Protein AF-A0A920U9P6-F1 (afdb_monomer)

Secondary structure (DSSP, 8-state):
-HHHH-SSPPPP-----HHHHHHHHH--------SS-TTTTTSTT----HHHHHHHHHHHHHHHHHHS-TT----S------PPPTT-S------

Solvent-accessible surface area (backbone atoms only — not comparable to full-atom values): 6736 Å² total; per-residue (Å²): 114,73,83,80,64,69,74,81,82,83,75,93,69,100,69,92,58,68,50,60,54,38,37,75,74,67,70,40,95,63,83,90,85,77,63,63,56,80,88,42,62,97,43,91,84,60,70,67,59,71,67,41,52,53,52,42,49,51,54,53,49,52,51,52,62,72,67,54,66,95,76,73,70,82,74,84,83,72,85,82,82,76,76,75,63,96,81,77,68,83,90,77,82,82,132

Sequence (95 aa):
MVDLVGCGAPGPVGFGTEGGLYSDRLGVPSVIVGPGDIADAHRPNETVAPDQLEQCGDVLRRTITASVPTTARPRAGSPQSTIPAKGDLPHEYHY

Radius of gyration: 19.25 Å; Cα contacts (8 Å, |Δi|>4): 31; chains: 1; bounding box: 44×49×36 Å

Structure (mmCIF, N/CA/C/O backbone):
data_AF-A0A920U9P6-F1
#
_entry.id   AF-A0A920U9P6-F1
#
loop_
_atom_site.group_PDB
_atom_site.id
_atom_site.type_symbol
_atom_site.label_atom_id
_atom_site.label_alt_id
_atom_site.label_comp_id
_atom_site.label_asym_id
_atom_site.label_entity_id
_atom_site.label_seq_id
_atom_site.pdbx_PDB_ins_code
_atom_site.Cartn_x
_atom_site.Cartn_y
_atom_site.Cartn_z
_atom_site.occupancy
_atom_site.B_iso_or_equiv
_atom_site.auth_seq_id
_atom_site.auth_comp_id
_atom_site.auth_asym_id
_atom_site.auth_atom_id
_atom_site.pdbx_PDB_model_num
ATOM 1 N N . MET A 1 1 ? -11.172 -6.444 12.273 1.00 46.78 1 MET A N 1
ATOM 2 C CA . MET A 1 1 ? -9.887 -6.507 11.536 1.00 46.78 1 MET A CA 1
ATOM 3 C C . MET A 1 1 ? -9.803 -7.714 10.602 1.00 46.78 1 MET A C 1
ATOM 5 O O . MET A 1 1 ? -9.346 -7.544 9.485 1.00 46.78 1 MET A O 1
ATOM 9 N N . VAL A 1 2 ? -10.304 -8.893 11.003 1.00 44.19 2 VAL A N 1
ATOM 10 C CA . VAL A 1 2 ? -10.363 -10.117 10.163 1.00 44.19 2 VAL A CA 1
ATOM 11 C C . VAL A 1 2 ? -11.139 -9.925 8.843 1.00 44.19 2 VAL A C 1
ATOM 13 O O . VAL A 1 2 ? -10.863 -10.598 7.859 1.00 44.19 2 VAL A O 1
ATOM 16 N N . ASP A 1 3 ? -12.059 -8.960 8.811 1.00 55.97 3 ASP A N 1
ATOM 17 C CA . ASP A 1 3 ? -12.886 -8.610 7.646 1.00 55.97 3 ASP A CA 1
ATOM 18 C C . ASP A 1 3 ? -12.116 -7.905 6.505 1.00 55.97 3 ASP A C 1
ATOM 20 O O . ASP A 1 3 ? -12.499 -7.993 5.346 1.00 55.97 3 ASP A O 1
ATOM 24 N N . LEU A 1 4 ? -10.988 -7.245 6.805 1.00 58.66 4 LEU A N 1
ATOM 25 C CA . LEU A 1 4 ? -10.172 -6.546 5.795 1.00 58.66 4 LEU A CA 1
ATOM 26 C C . LEU A 1 4 ? -9.155 -7.460 5.104 1.00 58.66 4 LEU A C 1
ATOM 28 O O . LEU A 1 4 ? -8.836 -7.246 3.940 1.00 58.66 4 LEU A O 1
ATOM 32 N N . VAL A 1 5 ? -8.624 -8.449 5.826 1.00 57.38 5 VAL A N 1
ATOM 33 C CA . VAL A 1 5 ? -7.479 -9.256 5.365 1.00 57.38 5 VAL A CA 1
ATOM 34 C C . VAL A 1 5 ? -7.926 -10.546 4.675 1.00 57.38 5 VAL A C 1
ATOM 36 O O . VAL A 1 5 ? -7.118 -11.170 4.006 1.00 57.38 5 VAL A O 1
ATOM 39 N N . GLY A 1 6 ? -9.209 -10.920 4.774 1.00 51.16 6 GLY A N 1
ATOM 40 C CA . GLY A 1 6 ? -9.786 -12.008 3.983 1.00 51.16 6 GLY A CA 1
ATOM 41 C C . GLY A 1 6 ? -8.964 -13.297 4.053 1.00 51.16 6 GLY A C 1
ATOM 42 O O . GLY A 1 6 ? -8.346 -13.673 3.069 1.00 51.16 6 GLY A O 1
ATOM 43 N N . CYS A 1 7 ? -9.036 -13.976 5.203 1.00 42.31 7 CYS A N 1
ATOM 44 C CA . CYS A 1 7 ? -8.420 -15.267 5.553 1.00 42.31 7 CYS A CA 1
ATOM 45 C C . CYS A 1 7 ? -6.957 -15.241 6.056 1.00 42.31 7 CYS A C 1
ATOM 47 O O . CYS A 1 7 ? -6.069 -14.630 5.476 1.00 42.31 7 CYS A O 1
ATOM 49 N N . GLY A 1 8 ? -6.725 -15.962 7.163 1.00 59.16 8 GLY A N 1
ATOM 50 C CA . GLY A 1 8 ? -5.419 -16.112 7.816 1.00 59.16 8 GLY A CA 1
ATOM 51 C C . GLY A 1 8 ? -5.097 -15.031 8.854 1.00 59.16 8 GLY A C 1
ATOM 52 O O . GLY A 1 8 ? -5.500 -13.876 8.733 1.00 59.16 8 GLY A O 1
ATOM 53 N N . ALA A 1 9 ? -4.369 -15.415 9.907 1.00 59.84 9 ALA A N 1
ATOM 54 C CA . ALA A 1 9 ? -3.716 -14.447 10.782 1.00 59.84 9 ALA A CA 1
ATOM 55 C C . ALA A 1 9 ? -2.476 -13.914 10.042 1.00 59.84 9 ALA A C 1
ATOM 57 O O . ALA A 1 9 ? -1.645 -14.730 9.633 1.00 59.84 9 ALA A O 1
ATOM 58 N N . PRO A 1 10 ? -2.334 -12.594 9.837 1.00 65.56 10 PRO A N 1
ATOM 59 C CA . PRO A 1 10 ? -1.141 -12.056 9.203 1.00 65.56 10 PRO A CA 1
ATOM 60 C C . PRO A 1 10 ? 0.084 -12.368 10.071 1.00 65.56 10 PRO A C 1
ATOM 62 O O . PRO A 1 10 ? 0.065 -12.172 11.288 1.00 65.56 10 PRO A O 1
ATOM 65 N N . GLY A 1 11 ? 1.142 -12.886 9.448 1.00 65.69 11 GLY A N 1
ATOM 66 C CA . GLY A 1 11 ? 2.436 -13.046 10.105 1.00 65.69 11 GLY A CA 1
ATOM 67 C C . GLY A 1 11 ? 3.107 -11.686 10.333 1.00 65.69 11 GLY A C 1
ATOM 68 O O . GLY A 1 11 ? 2.837 -10.741 9.587 1.00 65.69 11 GLY A O 1
ATOM 69 N N . PRO A 1 12 ? 3.980 -11.555 11.346 1.00 70.38 12 PRO A N 1
ATOM 70 C CA . PRO A 1 12 ? 4.757 -10.340 11.529 1.00 70.38 12 PRO A CA 1
ATOM 71 C C . PRO A 1 12 ? 5.733 -10.164 10.362 1.00 70.38 12 PRO A C 1
ATOM 73 O O 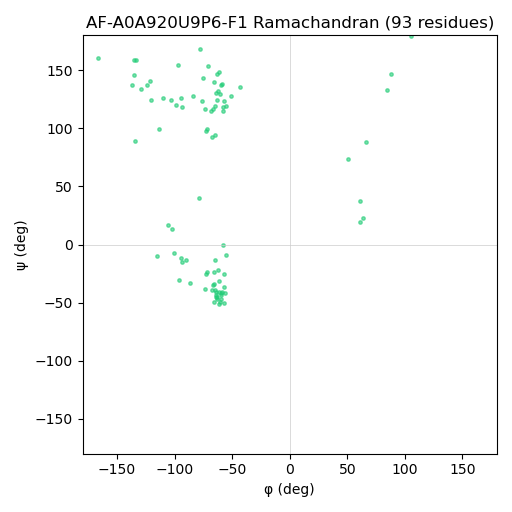. PRO A 1 12 ? 6.365 -11.119 9.909 1.00 70.38 12 PRO A O 1
ATOM 76 N N . VAL A 1 13 ? 5.883 -8.926 9.908 1.00 70.50 13 VAL A N 1
ATOM 77 C CA . VAL A 1 13 ? 6.862 -8.535 8.893 1.00 70.50 13 VAL A CA 1
ATOM 78 C C . VAL A 1 13 ? 7.742 -7.425 9.458 1.00 70.50 13 VAL A C 1
ATOM 80 O O . VAL A 1 13 ? 7.255 -6.526 10.139 1.00 70.50 13 VAL A O 1
ATOM 83 N N . GLY A 1 14 ? 9.051 -7.497 9.213 1.00 75.31 14 GLY A N 1
ATOM 84 C CA . GLY A 1 14 ? 10.049 -6.567 9.754 1.00 75.31 14 GLY A CA 1
ATOM 85 C C . GLY A 1 14 ? 10.123 -5.228 9.015 1.00 75.31 14 GLY A C 1
ATOM 86 O O . GLY A 1 14 ? 11.222 -4.737 8.776 1.00 75.31 14 GLY A O 1
ATOM 87 N N . PHE A 1 15 ? 8.985 -4.660 8.614 1.00 78.50 15 PHE A N 1
ATOM 88 C CA . PHE A 1 15 ? 8.931 -3.364 7.939 1.00 78.50 15 PHE A CA 1
ATOM 89 C C . PHE A 1 15 ? 8.579 -2.277 8.954 1.00 78.50 15 PHE A C 1
ATOM 91 O O . PHE A 1 15 ? 7.534 -2.331 9.603 1.00 78.50 15 PHE A O 1
ATOM 98 N N . GLY A 1 16 ? 9.465 -1.292 9.113 1.00 82.44 16 GLY A N 1
ATOM 99 C CA . GLY A 1 16 ? 9.199 -0.130 9.956 1.00 82.44 16 GLY A CA 1
ATOM 100 C C . GLY A 1 16 ? 8.110 0.731 9.322 1.00 82.44 16 GLY A C 1
ATOM 101 O O . GLY A 1 16 ? 8.316 1.276 8.243 1.00 82.44 16 GLY A O 1
ATOM 102 N N . THR A 1 17 ? 6.954 0.841 9.978 1.00 88.62 17 THR A N 1
ATOM 103 C CA . THR A 1 17 ? 5.868 1.738 9.563 1.00 88.62 17 THR A CA 1
ATOM 104 C C . THR A 1 17 ? 5.345 2.523 10.760 1.00 88.62 17 THR A C 1
ATOM 106 O O . THR A 1 17 ? 5.447 2.080 11.906 1.00 88.62 17 THR A O 1
ATOM 109 N N . GLU A 1 18 ? 4.694 3.651 10.491 1.00 91.62 18 GLU A N 1
ATOM 110 C CA . GLU A 1 18 ? 4.031 4.469 11.516 1.00 91.62 18 GLU A CA 1
ATOM 111 C C . GLU A 1 18 ? 2.840 3.750 12.186 1.00 91.62 18 GLU A C 1
ATOM 113 O O . GLU A 1 18 ? 2.368 4.173 13.240 1.00 91.62 18 GLU A O 1
ATOM 118 N N . GLY A 1 19 ? 2.364 2.627 11.626 1.00 88.62 19 GLY A N 1
ATOM 119 C CA . GLY A 1 19 ? 1.232 1.868 12.168 1.00 88.62 19 GLY A CA 1
ATOM 120 C C . GLY A 1 19 ? 1.474 1.328 13.583 1.00 88.62 19 GLY A C 1
ATOM 121 O O . GLY A 1 19 ? 0.539 1.271 14.387 1.00 88.62 19 GLY A O 1
ATOM 122 N N . GLY A 1 20 ? 2.729 0.998 13.914 1.00 86.69 20 GLY A N 1
ATOM 123 C CA . GLY A 1 20 ? 3.118 0.640 15.281 1.00 86.69 20 GLY A CA 1
ATOM 124 C C . GLY A 1 20 ? 2.937 1.815 16.243 1.00 86.69 20 GLY A C 1
ATOM 125 O O . GLY A 1 20 ? 2.301 1.673 17.283 1.00 86.69 20 GLY A O 1
ATOM 126 N N . LEU A 1 21 ? 3.378 3.013 15.846 1.00 90.75 21 LEU A N 1
ATOM 127 C CA . LEU A 1 21 ? 3.222 4.229 16.647 1.00 90.75 21 LEU A CA 1
ATOM 128 C C . LEU A 1 21 ? 1.752 4.607 16.853 1.00 90.75 21 LEU A C 1
ATOM 130 O O . LEU A 1 21 ? 1.379 4.988 17.960 1.00 90.75 21 LEU A O 1
ATOM 134 N N . TYR A 1 22 ? 0.900 4.480 15.834 1.00 91.31 22 TYR A N 1
ATOM 135 C CA . TYR A 1 22 ? -0.537 4.752 15.975 1.00 91.31 22 TYR A CA 1
ATOM 136 C C . TYR A 1 22 ? -1.224 3.774 16.929 1.00 91.31 22 TYR A C 1
ATOM 138 O O . TYR A 1 22 ? -2.057 4.181 17.743 1.00 91.31 22 TYR A O 1
ATOM 146 N N . SER A 1 23 ? -0.836 2.501 16.872 1.00 88.69 23 SER A N 1
ATOM 147 C CA . SER A 1 23 ? -1.349 1.480 17.784 1.00 88.69 23 SER A CA 1
ATOM 148 C C . SER A 1 23 ? -0.900 1.765 19.221 1.00 88.69 23 SER A C 1
ATOM 150 O O . SER A 1 23 ? -1.736 1.851 20.118 1.00 88.69 23 SER A O 1
ATOM 152 N N . ASP A 1 24 ? 0.395 2.014 19.426 1.00 90.62 24 ASP A N 1
ATOM 153 C CA . ASP A 1 24 ? 0.992 2.171 20.756 1.00 90.62 24 ASP A CA 1
ATOM 154 C C . ASP A 1 24 ? 0.640 3.505 21.428 1.00 90.62 24 ASP A C 1
ATOM 156 O O . ASP A 1 24 ? 0.450 3.566 22.643 1.00 90.62 24 ASP A O 1
ATOM 160 N N . ARG A 1 25 ? 0.590 4.602 20.662 1.00 94.69 25 ARG A N 1
AT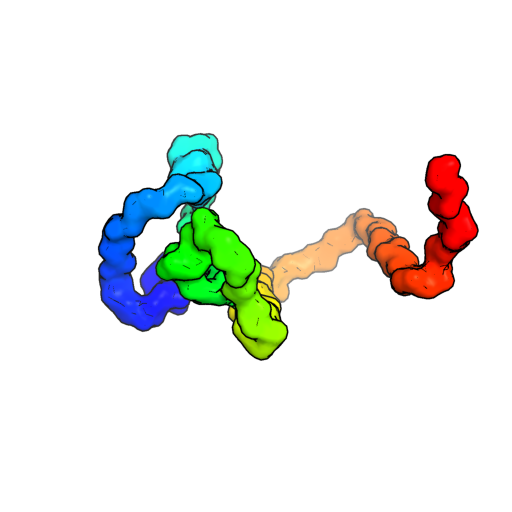OM 161 C CA . ARG A 1 25 ? 0.424 5.962 21.206 1.00 94.69 25 ARG A CA 1
ATOM 162 C C . ARG A 1 25 ? -1.013 6.449 21.196 1.00 94.69 25 ARG A C 1
ATOM 164 O O . ARG A 1 25 ? -1.367 7.259 22.048 1.00 94.69 25 ARG A O 1
ATOM 171 N N . LEU A 1 26 ? -1.814 6.003 20.230 1.00 94.19 26 LEU A N 1
ATOM 172 C CA . LEU A 1 26 ? -3.178 6.497 20.029 1.00 94.19 26 LEU A CA 1
ATOM 173 C C . LEU A 1 26 ? -4.239 5.414 20.257 1.00 94.19 26 LEU A C 1
ATOM 175 O O . LEU A 1 26 ? -5.423 5.739 20.295 1.00 94.19 26 LEU A O 1
ATOM 179 N N . GLY A 1 27 ? -3.846 4.142 20.408 1.00 91.81 27 GLY A N 1
ATOM 180 C CA . GLY A 1 27 ? -4.789 3.030 20.547 1.00 91.81 27 GLY A CA 1
ATOM 181 C C . GLY A 1 27 ? -5.660 2.830 19.304 1.00 91.81 27 GLY A C 1
ATOM 182 O O . GLY A 1 27 ? -6.759 2.285 19.407 1.00 91.81 27 GLY A O 1
ATOM 183 N N . VAL A 1 28 ? -5.207 3.306 18.139 1.00 88.81 28 VAL A N 1
ATOM 184 C CA . VAL A 1 28 ? -5.977 3.269 16.892 1.00 88.81 28 VAL A CA 1
ATOM 185 C C . VAL A 1 28 ? -5.611 2.008 16.107 1.00 88.81 28 VAL A C 1
ATOM 187 O O . VAL A 1 28 ? -4.456 1.877 15.687 1.00 88.81 28 VAL A O 1
ATOM 190 N N . PRO A 1 29 ? -6.570 1.096 15.843 1.00 85.25 29 PRO A N 1
ATOM 191 C CA . PRO A 1 29 ? -6.340 -0.037 14.956 1.00 85.25 29 PRO A CA 1
ATOM 192 C C . PRO A 1 29 ? -5.915 0.457 13.575 1.00 85.25 29 PRO A C 1
ATOM 194 O O . PRO A 1 29 ? -6.663 1.172 12.909 1.00 85.25 29 PRO A O 1
ATOM 197 N N . SER A 1 30 ? -4.711 0.082 13.158 1.00 86.56 30 SER A N 1
ATOM 198 C CA . SER A 1 30 ? -4.079 0.626 11.959 1.00 86.56 30 SER A CA 1
ATOM 199 C C . SER A 1 30 ? -3.756 -0.480 10.962 1.00 86.56 30 SER A C 1
ATOM 201 O O . SER A 1 30 ? -3.337 -1.573 11.338 1.00 86.56 30 SER A O 1
ATOM 203 N N . VAL A 1 31 ? -3.953 -0.187 9.680 1.00 87.00 31 VAL A N 1
ATOM 204 C CA . VAL A 1 31 ? -3.538 -1.035 8.561 1.00 87.00 31 VAL A CA 1
ATOM 205 C C . VAL A 1 31 ? -2.760 -0.156 7.591 1.00 87.00 31 VAL A C 1
ATOM 207 O O . VAL A 1 31 ? -3.207 0.942 7.266 1.00 87.00 31 VAL A O 1
ATOM 210 N N . ILE A 1 32 ? -1.613 -0.649 7.128 1.00 87.88 32 ILE A N 1
ATOM 211 C CA . ILE A 1 32 ? -0.851 -0.035 6.042 1.00 87.88 32 ILE A CA 1
ATOM 212 C C . ILE A 1 32 ? -1.105 -0.853 4.778 1.00 87.88 32 ILE A C 1
ATOM 214 O O . ILE A 1 32 ? -0.897 -2.065 4.774 1.00 87.88 32 ILE A O 1
ATOM 218 N N . VAL A 1 33 ? -1.571 -0.188 3.724 1.00 89.19 33 VAL A N 1
ATOM 219 C CA . VAL A 1 33 ? -1.741 -0.764 2.385 1.00 89.19 33 VAL A CA 1
ATOM 220 C C . VAL A 1 33 ? -1.212 0.213 1.347 1.00 89.19 33 VAL A C 1
ATOM 222 O O . VAL A 1 33 ? -1.333 1.426 1.510 1.00 89.19 33 VAL A O 1
ATOM 225 N N . GLY A 1 34 ? -0.647 -0.323 0.273 1.00 91.44 34 GLY A N 1
ATOM 226 C CA . GLY A 1 34 ? -0.163 0.442 -0.866 1.00 91.44 34 GLY A CA 1
ATOM 227 C C . GLY A 1 34 ? 0.121 -0.491 -2.044 1.00 91.44 34 GLY A C 1
ATOM 228 O O . GLY A 1 34 ? 0.230 -1.703 -1.838 1.00 91.44 34 GLY A O 1
ATOM 229 N N . PRO A 1 35 ? 0.193 0.040 -3.271 1.00 95.31 35 PRO A N 1
ATOM 230 C CA . PRO A 1 35 ? 0.564 -0.734 -4.445 1.00 95.31 35 PRO A CA 1
ATOM 231 C C . PRO A 1 35 ? 2.082 -0.949 -4.504 1.00 95.31 35 PRO A C 1
ATOM 233 O O . PRO A 1 35 ? 2.838 -0.277 -3.806 1.00 95.31 35 PRO A O 1
ATOM 236 N N . GLY A 1 36 ? 2.516 -1.845 -5.389 1.00 93.44 36 GLY A N 1
ATOM 237 C CA . GLY A 1 36 ? 3.929 -2.153 -5.616 1.00 93.44 36 GLY A CA 1
ATOM 238 C C . GLY A 1 36 ? 4.361 -3.489 -5.013 1.00 93.44 36 GLY A C 1
ATOM 239 O O . GLY A 1 36 ? 3.562 -4.215 -4.419 1.00 93.44 36 GLY A O 1
ATOM 240 N N . ASP A 1 37 ? 5.634 -3.821 -5.212 1.00 92.69 37 ASP A N 1
ATOM 241 C CA . ASP A 1 37 ? 6.272 -5.007 -4.646 1.00 92.69 37 ASP A CA 1
ATOM 242 C C . ASP A 1 37 ? 7.280 -4.573 -3.581 1.00 92.69 37 ASP A C 1
ATOM 244 O O . ASP A 1 37 ? 8.187 -3.785 -3.841 1.00 92.69 37 ASP A O 1
ATOM 248 N N . ILE A 1 38 ? 7.148 -5.120 -2.373 1.00 90.62 38 ILE A N 1
ATOM 249 C CA . ILE A 1 38 ? 8.076 -4.840 -1.276 1.00 90.62 38 ILE A CA 1
ATOM 250 C C . ILE A 1 38 ? 9.506 -5.296 -1.593 1.00 90.62 38 ILE A C 1
ATOM 252 O O . ILE A 1 38 ? 10.459 -4.783 -1.012 1.00 90.62 38 ILE A O 1
ATOM 256 N N . ALA A 1 39 ? 9.673 -6.241 -2.522 1.00 91.56 39 ALA A N 1
ATOM 257 C CA . ALA A 1 39 ? 10.977 -6.634 -3.024 1.00 91.56 39 ALA A CA 1
ATOM 258 C C . ALA A 1 39 ? 11.674 -5.503 -3.796 1.00 91.56 39 ALA A C 1
ATOM 260 O O . ALA A 1 39 ? 12.899 -5.534 -3.880 1.00 91.56 39 ALA A O 1
ATOM 261 N N . ASP A 1 40 ? 10.940 -4.530 -4.341 1.00 94.38 40 ASP A N 1
ATOM 262 C CA . ASP A 1 40 ? 11.494 -3.382 -5.072 1.00 94.38 40 ASP A CA 1
ATOM 263 C C . ASP A 1 40 ? 11.791 -2.170 -4.169 1.00 94.38 40 ASP A C 1
ATOM 265 O O . ASP A 1 40 ? 12.527 -1.263 -4.552 1.00 94.38 40 ASP A O 1
ATOM 269 N N . ALA A 1 41 ? 11.284 -2.170 -2.934 1.00 91.56 41 ALA A N 1
ATOM 270 C CA . ALA A 1 41 ? 11.459 -1.056 -2.007 1.00 91.56 41 ALA A CA 1
ATOM 271 C C . ALA A 1 41 ? 12.944 -0.771 -1.702 1.00 91.56 41 ALA A C 1
ATOM 273 O O . ALA A 1 41 ? 13.735 -1.687 -1.443 1.00 91.56 41 ALA A O 1
ATOM 274 N N . HIS A 1 42 ? 13.315 0.515 -1.685 1.00 91.69 42 HIS A N 1
ATOM 275 C CA . HIS A 1 42 ? 14.682 1.007 -1.448 1.00 91.69 42 HIS A CA 1
ATOM 276 C C . HIS A 1 42 ? 15.725 0.530 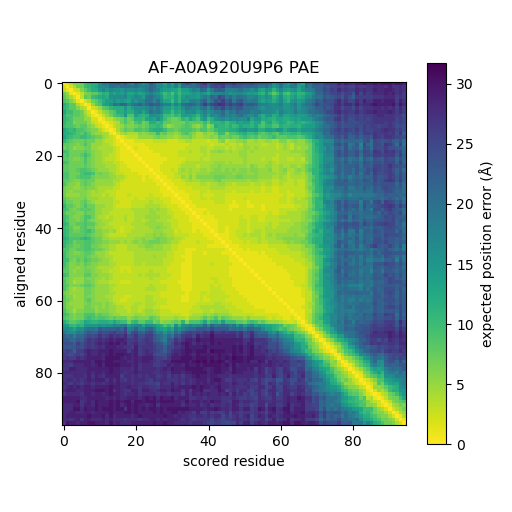-2.474 1.00 91.69 42 HIS A C 1
ATOM 278 O O . HIS A 1 42 ? 16.932 0.568 -2.200 1.00 91.69 42 HIS A O 1
ATOM 284 N N . ARG A 1 43 ? 15.297 0.082 -3.659 1.00 94.62 43 ARG A N 1
ATOM 285 C CA . ARG A 1 43 ? 16.202 -0.253 -4.764 1.00 94.62 43 ARG A CA 1
ATOM 286 C C . ARG A 1 43 ? 16.316 0.905 -5.761 1.00 94.62 43 ARG A C 1
ATOM 288 O O . ARG A 1 43 ? 15.412 1.732 -5.872 1.00 94.62 43 ARG A O 1
ATOM 295 N N . PRO A 1 44 ? 17.431 1.004 -6.510 1.00 96.31 44 PRO A N 1
ATOM 296 C CA . PRO A 1 44 ? 17.509 1.926 -7.636 1.00 96.31 44 PRO A CA 1
ATOM 297 C C . PRO A 1 44 ? 16.416 1.617 -8.661 1.00 96.31 44 PRO A C 1
ATOM 299 O O . PRO A 1 44 ? 16.221 0.456 -9.009 1.00 96.31 44 PRO A O 1
ATOM 302 N N . ASN A 1 45 ? 15.784 2.662 -9.198 1.00 94.75 45 ASN A N 1
ATOM 303 C CA . ASN A 1 45 ? 14.654 2.552 -10.126 1.00 94.75 45 ASN A CA 1
ATOM 304 C C . ASN A 1 45 ? 13.430 1.845 -9.523 1.00 94.75 45 ASN A C 1
ATOM 306 O O . ASN A 1 45 ? 12.758 1.110 -10.236 1.00 94.75 45 ASN A O 1
ATOM 310 N N . GLU A 1 46 ? 13.142 2.078 -8.241 1.00 96.81 46 GLU A N 1
ATOM 311 C CA . GLU A 1 46 ? 11.878 1.669 -7.622 1.00 96.81 46 GLU A CA 1
ATOM 312 C C . GLU A 1 46 ? 10.690 2.153 -8.471 1.00 96.81 46 GLU A C 1
ATOM 314 O O . GLU A 1 46 ? 10.612 3.332 -8.844 1.00 96.81 46 GLU A O 1
ATOM 319 N N . THR A 1 47 ? 9.783 1.238 -8.813 1.00 96.31 47 THR A N 1
ATOM 320 C CA . THR A 1 47 ? 8.644 1.532 -9.688 1.00 96.31 47 THR A CA 1
ATOM 321 C C . THR A 1 47 ? 7.335 0.948 -9.182 1.00 96.31 47 THR A C 1
ATOM 323 O O . THR A 1 47 ? 7.272 -0.016 -8.425 1.00 96.31 47 THR A O 1
ATOM 326 N N . VAL A 1 48 ? 6.249 1.537 -9.667 1.00 97.12 48 VAL A N 1
ATOM 327 C CA . VAL A 1 48 ? 4.899 1.007 -9.527 1.00 97.12 48 VAL A CA 1
ATOM 328 C C . VAL A 1 48 ? 4.189 1.167 -10.861 1.00 97.12 48 VAL A C 1
ATOM 330 O O . VAL A 1 48 ? 4.328 2.199 -11.526 1.00 97.12 48 VAL A O 1
ATOM 333 N N . ALA A 1 49 ? 3.454 0.141 -11.282 1.00 97.50 49 ALA A N 1
ATOM 334 C CA . ALA A 1 49 ? 2.736 0.205 -12.543 1.00 97.50 49 ALA A CA 1
ATOM 335 C C . ALA A 1 49 ? 1.476 1.095 -12.405 1.00 97.50 49 ALA A C 1
ATOM 337 O O . ALA A 1 49 ? 0.836 1.096 -11.346 1.00 97.50 49 ALA A O 1
ATOM 338 N N . PRO A 1 50 ? 1.099 1.879 -13.437 1.00 97.81 50 PRO A N 1
ATOM 339 C CA . PRO A 1 50 ? -0.049 2.787 -13.351 1.00 97.81 50 PRO A CA 1
ATOM 340 C C . PRO A 1 50 ? -1.373 2.101 -12.983 1.00 97.81 50 PRO A C 1
ATOM 342 O O . PRO A 1 50 ? -2.159 2.641 -12.211 1.00 97.81 50 PRO A O 1
ATOM 345 N N . ASP A 1 51 ? -1.598 0.886 -13.470 1.00 98.00 51 ASP A N 1
ATOM 346 C CA . ASP A 1 51 ? -2.764 0.060 -13.153 1.00 98.00 51 ASP A CA 1
ATOM 347 C C . ASP A 1 51 ? -2.803 -0.370 -11.676 1.00 98.00 51 ASP A C 1
ATOM 349 O O . ASP A 1 51 ? -3.876 -0.419 -11.073 1.00 98.00 51 ASP A O 1
ATOM 353 N N . GLN A 1 52 ? -1.650 -0.608 -11.043 1.00 97.12 52 GLN A N 1
ATOM 354 C CA . GLN A 1 52 ? -1.592 -0.873 -9.600 1.00 97.12 52 GLN A CA 1
ATOM 355 C C . GLN A 1 52 ? -2.002 0.358 -8.779 1.00 97.12 52 GLN A C 1
ATOM 357 O O . GLN A 1 52 ? -2.647 0.216 -7.736 1.00 97.12 52 GLN A O 1
ATOM 362 N N . LEU A 1 53 ? -1.671 1.570 -9.241 1.00 97.12 53 LEU A N 1
ATOM 363 C CA . LEU 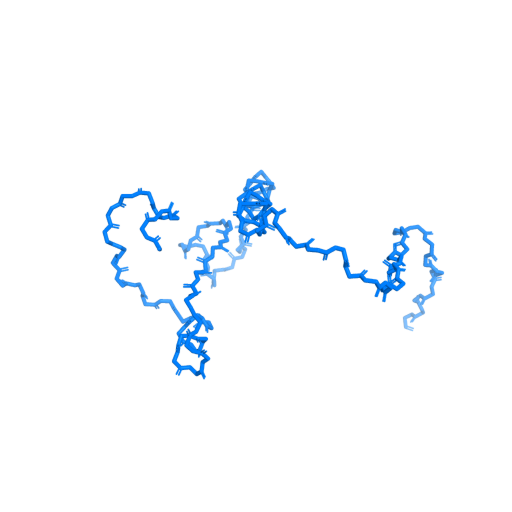A 1 53 ? -2.127 2.809 -8.600 1.00 97.12 53 LEU A CA 1
ATOM 364 C C . LEU A 1 53 ? -3.652 2.946 -8.680 1.00 97.12 53 LEU A C 1
ATOM 366 O O . LEU A 1 53 ? -4.288 3.293 -7.682 1.00 97.12 53 LEU A O 1
ATOM 370 N N . GLU A 1 54 ? -4.241 2.645 -9.838 1.00 97.44 54 GLU A N 1
ATOM 371 C CA . GLU A 1 54 ? -5.695 2.659 -10.031 1.00 97.44 54 GLU A CA 1
ATOM 372 C C . GLU A 1 54 ? -6.391 1.666 -9.091 1.00 97.44 54 GLU A C 1
ATOM 374 O O . GLU A 1 54 ? -7.287 2.055 -8.335 1.00 97.44 54 GLU A O 1
ATOM 379 N N . GLN A 1 55 ? -5.902 0.422 -9.046 1.00 95.44 55 GLN A N 1
ATOM 380 C CA . GLN A 1 55 ? -6.410 -0.625 -8.155 1.00 95.44 55 GLN A CA 1
ATOM 381 C C . GLN A 1 55 ? -6.297 -0.236 -6.677 1.00 95.44 55 GLN A C 1
ATOM 383 O O . GLN A 1 55 ? -7.244 -0.418 -5.907 1.00 95.44 55 GLN A O 1
ATOM 388 N N . CYS A 1 56 ? -5.164 0.340 -6.262 1.00 95.88 56 CYS A N 1
ATOM 389 C CA . CYS A 1 56 ? -5.008 0.834 -4.897 1.00 95.88 56 CYS A CA 1
ATOM 390 C C . CYS A 1 56 ? -6.020 1.945 -4.589 1.00 95.88 56 CYS A C 1
ATOM 392 O O . CYS A 1 56 ? -6.616 1.961 -3.509 1.00 95.88 56 CYS A O 1
ATOM 394 N N . GLY A 1 57 ? -6.252 2.855 -5.538 1.00 95.50 57 GLY A N 1
ATOM 395 C CA . GLY A 1 57 ? -7.283 3.882 -5.420 1.00 95.50 57 GLY A CA 1
ATOM 396 C C . GLY A 1 57 ? -8.670 3.286 -5.171 1.00 95.50 57 GLY A C 1
ATOM 397 O O . GLY A 1 57 ? -9.399 3.770 -4.305 1.00 95.50 57 GLY A O 1
ATOM 398 N N . ASP A 1 58 ? -9.020 2.206 -5.864 1.00 94.94 58 ASP A N 1
ATOM 399 C CA . ASP A 1 58 ? -10.308 1.526 -5.693 1.00 94.94 58 ASP A CA 1
ATOM 400 C C . ASP A 1 58 ? -10.449 0.853 -4.327 1.00 94.94 58 ASP A C 1
ATOM 402 O O . ASP A 1 58 ? -11.505 0.961 -3.693 1.00 94.94 58 ASP A O 1
ATOM 406 N N . VAL A 1 59 ? -9.379 0.235 -3.818 1.00 91.75 59 VAL A N 1
ATOM 407 C CA . VAL A 1 59 ? -9.349 -0.321 -2.455 1.00 91.75 59 VAL A CA 1
ATOM 408 C C . VAL A 1 59 ? -9.589 0.774 -1.417 1.00 91.75 59 VAL A C 1
ATOM 410 O O . VAL A 1 59 ? -10.427 0.605 -0.524 1.00 91.75 59 VAL A O 1
ATOM 413 N N . LEU A 1 60 ? -8.908 1.917 -1.543 1.00 92.50 60 LEU A N 1
ATOM 414 C CA . LEU A 1 60 ? -9.075 3.045 -0.624 1.00 92.50 60 LEU A CA 1
ATOM 415 C C . LEU A 1 60 ? -10.501 3.604 -0.680 1.00 92.50 60 LEU A C 1
ATOM 417 O O . LEU A 1 60 ? -11.132 3.767 0.366 1.00 92.50 60 LEU A O 1
ATOM 421 N N . ARG A 1 61 ? -11.046 3.832 -1.883 1.00 93.62 61 ARG A N 1
ATOM 422 C CA . ARG A 1 61 ? -12.431 4.301 -2.066 1.00 93.62 61 ARG A CA 1
ATOM 423 C C . ARG A 1 61 ? -13.428 3.352 -1.418 1.00 93.62 61 ARG A C 1
ATOM 425 O O . ARG A 1 61 ? -14.247 3.795 -0.618 1.00 93.62 61 ARG A O 1
ATOM 432 N N . ARG A 1 62 ? -13.332 2.049 -1.703 1.00 90.62 62 ARG A N 1
ATOM 433 C CA . ARG A 1 62 ? -14.222 1.034 -1.125 1.00 90.62 62 ARG A CA 1
ATOM 434 C C . ARG A 1 62 ? -14.129 1.007 0.398 1.00 90.62 62 ARG A C 1
ATOM 436 O O . ARG A 1 62 ? -15.160 0.925 1.059 1.00 90.62 62 ARG A O 1
ATOM 443 N N . THR A 1 63 ? -12.920 1.106 0.945 1.00 88.75 63 THR A N 1
ATOM 444 C CA . THR A 1 63 ? -12.690 1.125 2.396 1.00 88.75 63 THR A CA 1
ATOM 445 C C . THR A 1 63 ? -13.332 2.350 3.038 1.00 88.75 63 THR A C 1
ATOM 447 O O . THR A 1 63 ? -14.036 2.214 4.037 1.00 88.75 63 THR A O 1
ATOM 450 N N . ILE A 1 64 ? -13.166 3.537 2.449 1.00 89.81 64 ILE A N 1
ATOM 451 C CA . ILE A 1 64 ? -13.812 4.769 2.922 1.00 89.81 64 ILE A CA 1
ATOM 452 C C . ILE A 1 64 ? -15.336 4.625 2.846 1.00 89.81 64 ILE A C 1
ATOM 454 O O . ILE A 1 64 ? -16.020 4.819 3.845 1.00 89.81 64 ILE A O 1
ATOM 458 N N . THR A 1 65 ? -15.882 4.223 1.697 1.00 90.06 65 THR A N 1
ATOM 459 C CA . THR A 1 65 ? -17.332 4.059 1.521 1.00 90.06 65 THR A CA 1
ATOM 460 C C . THR A 1 65 ? -17.928 3.055 2.507 1.00 90.06 65 THR A C 1
ATOM 462 O O . THR A 1 65 ? -18.991 3.317 3.060 1.00 90.06 65 THR A O 1
ATOM 465 N N . ALA A 1 66 ? -17.251 1.934 2.764 1.00 84.06 66 ALA A N 1
ATOM 466 C CA . ALA A 1 66 ? -17.714 0.921 3.710 1.00 84.06 66 ALA A CA 1
ATOM 467 C C . ALA A 1 66 ? -17.587 1.357 5.181 1.00 84.06 66 ALA A C 1
ATOM 469 O O . ALA A 1 66 ? -18.320 0.856 6.031 1.00 84.06 66 ALA A O 1
ATOM 470 N N . SER A 1 67 ? -16.661 2.270 5.494 1.00 77.31 67 SER A N 1
ATOM 471 C CA . SER A 1 67 ? -16.377 2.710 6.866 1.00 77.31 67 SER A CA 1
ATOM 472 C C . SER A 1 67 ? -17.148 3.961 7.300 1.00 77.31 67 SER A C 1
ATOM 474 O O . SER A 1 67 ? -17.235 4.220 8.500 1.00 77.31 67 SER A O 1
ATOM 476 N N . VAL A 1 68 ? -17.751 4.718 6.374 1.00 71.81 68 VAL A N 1
ATOM 477 C CA . VAL A 1 68 ? -18.652 5.832 6.712 1.00 71.81 68 VAL A CA 1
ATOM 478 C C . VAL A 1 68 ? -19.989 5.270 7.219 1.00 71.81 68 VAL A C 1
ATOM 480 O O . VAL A 1 68 ? -20.718 4.645 6.448 1.00 71.81 68 VAL A O 1
ATOM 483 N N . PRO A 1 69 ? -20.386 5.508 8.485 1.00 54.09 69 PRO A N 1
ATOM 484 C CA . PRO A 1 69 ? -21.690 5.077 8.970 1.00 54.09 69 PRO A CA 1
ATOM 485 C C . PRO A 1 69 ? -22.801 5.814 8.212 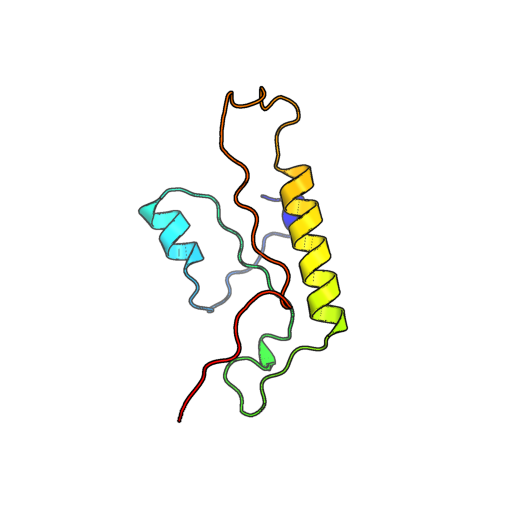1.00 54.09 69 PRO A C 1
ATOM 487 O O . PRO A 1 69 ? -22.811 7.046 8.168 1.00 54.09 69 PRO A O 1
ATOM 490 N N . THR A 1 70 ? -23.789 5.082 7.690 1.00 54.44 70 THR A N 1
ATOM 491 C CA . THR A 1 70 ? -24.982 5.617 6.995 1.00 54.44 70 THR A CA 1
ATOM 492 C C . THR A 1 70 ? -25.791 6.640 7.820 1.00 54.44 70 THR A C 1
ATOM 494 O O . THR A 1 70 ? -26.666 7.310 7.285 1.00 54.44 70 THR A O 1
ATOM 497 N N . THR A 1 71 ? -25.499 6.834 9.110 1.00 52.50 71 THR A N 1
ATOM 498 C CA . THR A 1 71 ? -26.235 7.744 10.004 1.00 52.50 71 THR A CA 1
ATOM 499 C C . THR A 1 71 ? -25.509 9.050 10.344 1.00 52.50 71 THR A C 1
ATOM 501 O O . THR A 1 71 ? -25.893 9.722 11.305 1.00 52.50 71 THR A O 1
ATOM 504 N N . ALA A 1 72 ? -24.469 9.454 9.607 1.00 50.25 72 ALA A N 1
ATOM 505 C CA . ALA A 1 72 ? -23.849 10.763 9.818 1.00 50.25 72 ALA A CA 1
ATOM 506 C C . ALA A 1 72 ? -24.838 11.898 9.465 1.00 50.25 72 ALA A C 1
ATOM 508 O O . ALA A 1 72 ? -24.968 12.306 8.314 1.00 50.25 72 ALA A O 1
ATOM 509 N N . ARG A 1 73 ? -25.557 12.398 10.482 1.00 41.06 73 ARG A N 1
ATOM 510 C CA . ARG A 1 73 ? -26.393 13.611 10.440 1.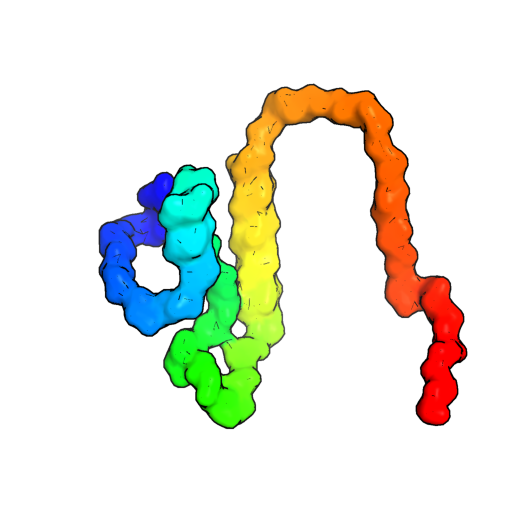00 41.06 73 ARG A CA 1
ATOM 511 C C . ARG A 1 73 ? -25.641 14.731 9.700 1.00 41.06 73 ARG A C 1
ATOM 513 O O . ARG A 1 73 ? -24.464 14.935 10.012 1.00 41.06 73 ARG A O 1
ATOM 520 N N . PRO A 1 74 ? -26.279 15.483 8.780 1.00 43.00 74 PRO A N 1
ATOM 521 C CA . PRO A 1 74 ? -25.600 16.552 8.058 1.00 43.00 74 PRO A CA 1
ATOM 522 C C . PRO A 1 74 ? -25.030 17.551 9.067 1.00 43.00 74 PRO A C 1
ATOM 524 O O . PRO A 1 74 ? -25.750 18.067 9.928 1.00 43.00 74 PRO A O 1
ATOM 527 N N . ARG A 1 75 ? -23.716 17.794 9.002 1.00 50.56 75 ARG A N 1
ATOM 528 C CA . ARG A 1 75 ? -23.108 18.885 9.762 1.00 50.56 75 ARG A CA 1
ATOM 529 C C . ARG A 1 75 ? -23.653 20.185 9.186 1.00 50.56 75 ARG A C 1
ATOM 531 O O . ARG A 1 75 ? -23.443 20.480 8.013 1.00 50.56 75 ARG A O 1
ATOM 538 N N . ALA A 1 76 ? -24.376 20.940 10.007 1.00 52.59 76 ALA A N 1
ATOM 539 C CA . ALA A 1 76 ? -24.735 22.307 9.678 1.00 52.59 76 ALA A CA 1
ATOM 540 C C . ALA A 1 76 ? -23.439 23.100 9.431 1.00 52.59 76 ALA A C 1
ATOM 542 O O . ALA A 1 76 ? -22.629 23.239 10.342 1.00 52.59 76 ALA A O 1
ATOM 543 N N . GLY A 1 77 ? -23.252 23.562 8.193 1.00 52.34 77 GLY A N 1
ATOM 544 C CA . GLY A 1 77 ? -22.281 24.588 7.812 1.00 52.34 77 GLY A CA 1
ATOM 545 C C . GLY A 1 77 ? -20.802 24.219 7.955 1.00 52.34 77 GLY A C 1
ATOM 546 O O . GLY A 1 77 ? -20.158 24.585 8.931 1.00 52.34 77 GLY A O 1
ATOM 547 N N . SER A 1 78 ? -20.219 23.626 6.916 1.00 42.47 78 SER A N 1
ATOM 548 C CA . SER A 1 78 ? -18.808 23.860 6.583 1.00 42.47 78 SER A CA 1
ATOM 549 C C . SER A 1 78 ? -18.761 24.429 5.165 1.00 42.47 78 SER A C 1
ATOM 551 O O . SER A 1 78 ? -19.332 23.793 4.274 1.00 42.47 78 SER A O 1
ATOM 553 N N . PRO A 1 79 ? -18.148 25.603 4.921 1.00 45.53 79 PRO A N 1
ATOM 554 C CA . PRO A 1 79 ? -17.998 26.104 3.562 1.00 45.53 79 PRO A CA 1
ATOM 555 C C . PRO A 1 79 ? -17.181 25.086 2.757 1.00 45.53 79 PRO A C 1
ATOM 557 O O . PRO A 1 79 ? -16.145 24.609 3.221 1.00 45.53 79 PRO A O 1
ATOM 560 N N . GLN A 1 80 ? -17.686 24.699 1.583 1.00 46.47 80 GLN A N 1
ATOM 561 C CA . GLN A 1 80 ? -16.952 23.852 0.646 1.00 46.47 80 GLN A CA 1
ATOM 562 C C . GLN A 1 80 ? -15.606 24.515 0.336 1.00 46.47 80 GLN A C 1
ATOM 564 O O . GLN A 1 80 ? -15.566 25.624 -0.190 1.00 46.47 80 GLN 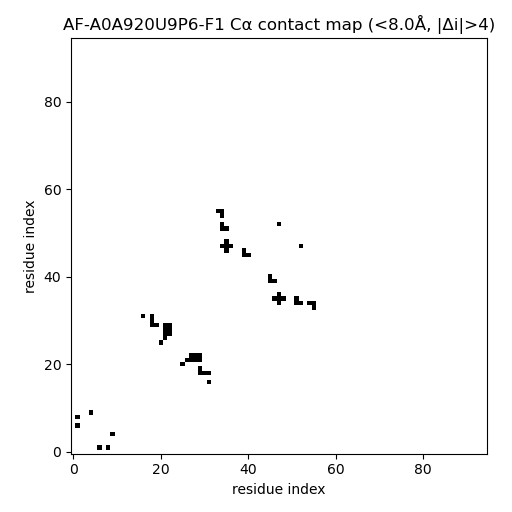A O 1
ATOM 569 N N . SER A 1 81 ? -14.507 23.830 0.655 1.00 50.00 81 SER A N 1
ATOM 570 C CA . SER A 1 81 ? -13.194 24.172 0.119 1.00 50.00 81 SER A CA 1
ATOM 571 C C . SER A 1 81 ? -13.182 23.760 -1.350 1.00 50.00 81 SER A C 1
ATOM 573 O O . SER A 1 81 ? -13.040 22.582 -1.678 1.00 50.00 81 SER A O 1
ATOM 575 N N . THR A 1 82 ? -13.420 24.715 -2.244 1.00 51.66 82 THR A N 1
ATOM 576 C CA . THR A 1 82 ? -13.180 24.534 -3.674 1.00 51.66 82 THR A CA 1
ATOM 577 C C . THR A 1 82 ? -11.675 24.517 -3.897 1.00 51.66 82 THR A C 1
ATOM 579 O O . THR A 1 82 ? -11.035 25.565 -3.927 1.00 51.66 82 THR A O 1
ATOM 582 N N . ILE A 1 83 ? -11.104 23.320 -4.034 1.00 51.38 83 ILE A N 1
ATOM 583 C CA . ILE A 1 83 ? -9.777 23.153 -4.629 1.00 51.38 83 ILE A CA 1
ATOM 584 C C . ILE A 1 83 ? -9.913 23.596 -6.096 1.00 51.38 83 ILE A C 1
ATOM 586 O O . ILE A 1 83 ? -10.737 23.013 -6.807 1.00 51.38 83 ILE A O 1
ATOM 590 N N . PRO A 1 84 ? -9.187 24.629 -6.558 1.00 48.19 84 PRO A N 1
ATOM 591 C CA . PRO A 1 84 ? -9.278 25.078 -7.941 1.00 48.19 84 PRO A CA 1
ATOM 592 C C . PRO A 1 84 ? -8.800 23.978 -8.895 1.00 48.19 84 PRO A C 1
ATOM 594 O O . PRO A 1 84 ? -7.906 23.189 -8.570 1.00 48.19 84 PRO A O 1
ATOM 597 N N . ALA A 1 85 ? -9.403 23.914 -10.083 1.00 55.81 85 ALA A N 1
ATOM 598 C CA . ALA A 1 85 ? -8.942 23.019 -11.133 1.00 55.81 85 ALA A CA 1
ATOM 599 C C . ALA A 1 85 ? -7.507 23.400 -11.533 1.00 55.81 85 ALA A C 1
ATOM 601 O O . ALA A 1 85 ? -7.125 24.568 -11.511 1.00 55.81 85 ALA A O 1
ATOM 602 N N . LYS A 1 86 ? -6.708 22.409 -11.940 1.00 54.84 86 LYS A N 1
ATOM 603 C CA . LYS A 1 86 ? -5.272 22.529 -12.270 1.00 54.84 86 LYS A CA 1
ATOM 604 C C . LYS A 1 86 ? -4.936 23.549 -13.389 1.00 54.84 86 LYS A C 1
ATOM 606 O O . LYS A 1 86 ? -3.768 23.701 -13.720 1.00 54.84 86 LYS A O 1
ATOM 611 N N . GLY A 1 87 ? -5.929 24.231 -13.968 1.00 51.47 87 GLY A N 1
ATOM 612 C CA . GLY A 1 87 ? -5.771 25.282 -14.979 1.00 51.47 87 GLY A CA 1
ATOM 613 C C . GLY A 1 87 ? -5.873 26.726 -14.466 1.00 51.47 87 GLY A C 1
ATOM 614 O O . GLY A 1 87 ? -5.584 27.631 -15.238 1.00 51.47 87 GLY A O 1
ATOM 615 N N . ASP A 1 88 ? -6.241 26.955 -13.199 1.00 58.31 88 ASP A N 1
ATOM 616 C CA . ASP A 1 88 ? -6.537 28.304 -12.673 1.00 58.31 88 ASP A CA 1
ATOM 617 C C . ASP A 1 88 ? -5.405 28.918 -11.823 1.00 58.31 88 ASP A C 1
ATOM 619 O O . ASP A 1 88 ? -5.610 29.904 -11.114 1.00 58.31 88 ASP A O 1
ATOM 623 N N . LEU A 1 89 ? -4.196 28.349 -11.859 1.00 56.59 89 LEU A N 1
ATOM 624 C CA . LEU A 1 89 ? -3.038 28.916 -11.161 1.00 56.59 89 LEU A CA 1
ATOM 625 C C . LEU A 1 89 ? -2.235 29.808 -12.123 1.00 56.59 89 LEU A C 1
ATOM 627 O O . LEU A 1 89 ? -1.849 29.329 -13.192 1.00 56.59 89 LEU A O 1
ATOM 631 N N . PRO A 1 90 ? -1.947 31.080 -11.782 1.00 50.47 90 PRO A N 1
ATOM 632 C CA . PRO A 1 90 ? -1.080 31.909 -12.606 1.00 50.47 90 PRO A CA 1
ATOM 633 C C . PRO A 1 90 ? 0.320 31.288 -12.655 1.00 50.47 90 PRO A C 1
ATOM 635 O O . PRO A 1 90 ? 0.941 31.012 -11.628 1.00 50.47 90 PRO A O 1
ATOM 638 N N . HIS A 1 91 ? 0.796 31.040 -13.874 1.00 57.62 91 HIS A N 1
ATOM 639 C CA . HIS A 1 91 ? 2.152 30.588 -14.147 1.00 57.62 91 HIS A CA 1
ATOM 640 C C . HIS A 1 91 ? 3.140 31.706 -13.811 1.00 57.62 91 HIS A C 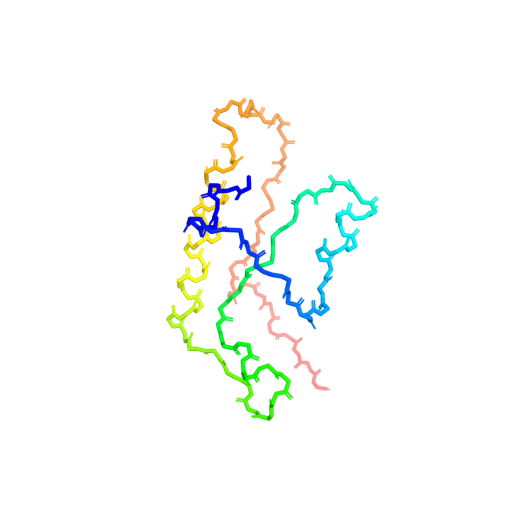1
ATOM 642 O O . HIS A 1 91 ? 3.461 32.522 -14.668 1.00 57.62 91 HIS A O 1
ATOM 648 N N . GLU A 1 92 ? 3.656 31.724 -12.588 1.00 50.62 92 GLU A N 1
ATOM 649 C CA . GLU A 1 92 ? 4.847 32.507 -12.282 1.00 50.62 92 GLU A CA 1
ATOM 650 C C . GLU A 1 92 ? 5.819 31.663 -11.456 1.00 50.62 92 GLU A C 1
ATOM 652 O O . GLU A 1 92 ? 5.778 31.610 -10.231 1.00 50.62 92 GLU A O 1
ATOM 657 N N . TYR A 1 93 ? 6.686 30.952 -12.176 1.00 42.34 93 TYR A N 1
ATOM 658 C CA . TYR A 1 93 ? 7.967 30.489 -11.659 1.00 42.34 93 TYR A CA 1
ATOM 659 C C . TYR A 1 93 ? 9.042 31.229 -12.452 1.00 42.34 93 TYR A C 1
ATOM 661 O O . TYR A 1 93 ? 9.346 30.867 -13.589 1.00 42.34 93 TYR A O 1
ATOM 669 N N . HIS A 1 94 ? 9.588 32.291 -11.866 1.00 39.56 94 HIS A N 1
ATOM 670 C CA . HIS A 1 94 ? 10.890 32.808 -12.267 1.00 39.56 94 HIS A CA 1
ATOM 671 C C . HIS A 1 94 ? 11.965 31.998 -11.527 1.00 39.56 94 HIS A C 1
ATOM 673 O O . HIS A 1 94 ? 11.860 31.806 -10.315 1.00 39.56 94 HIS A O 1
ATOM 679 N N . TYR A 1 95 ? 12.924 31.469 -12.296 1.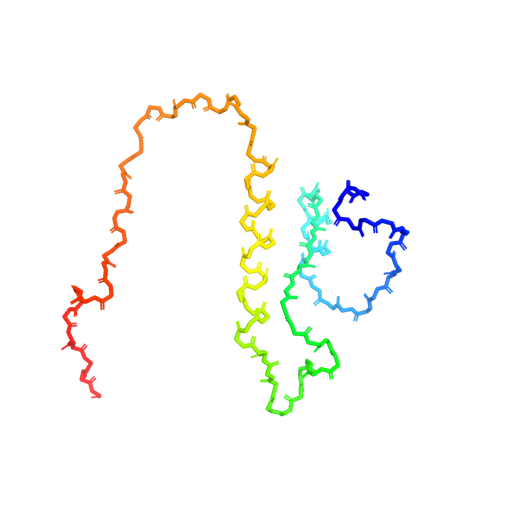00 45.44 95 TYR A N 1
ATOM 680 C CA . TYR A 1 95 ? 14.099 30.729 -11.819 1.00 45.44 95 TYR A CA 1
ATOM 681 C C . TYR A 1 95 ? 14.993 31.570 -10.905 1.00 45.44 95 TYR A C 1
ATOM 683 O O . TYR A 1 95 ? 15.134 32.783 -11.185 1.00 45.44 95 TYR A O 1
#

pLDDT: mean 74.75, std 20.11, range [39.56, 98.0]

Foldseek 3Di:
DCVLPPDDDDDDDPDDDCQVVCCVPVVDNDDDDAFADPVLPPHPPRDGDPVSRVVVVVSVVVVVVVPDPPPPDDDPDDPDPPPDDPPPDDDDDDD

Mean predicted aligned error: 13.81 Å